Protein AF-A0A0E3LKQ9-F1 (afdb_monomer_lite)

Radius of gyration: 15.91 Å; chains: 1; bounding box: 34×31×37 Å

pLDDT: mean 71.02, std 10.63, range [41.84, 83.88]

Organism: NCBI:txid1434109

Foldseek 3Di:
DDPDCVLVVCCVPPNDVVSVVVVVVVVVVCVVVVVVQVVDPVSVVVVVVVVVVVVVQVVVQVVCCVPVVHGPCVVVPPD

Structure (mmCIF, N/CA/C/O backbone):
data_AF-A0A0E3LKQ9-F1
#
_entry.id   AF-A0A0E3LKQ9-F1
#
loop_
_atom_site.group_PDB
_atom_site.id
_atom_site.type_symbol
_atom_site.label_atom_id
_atom_site.label_alt_id
_atom_site.label_comp_id
_atom_site.label_asym_id
_atom_site.label_entity_id
_atom_site.label_seq_id
_atom_site.pdbx_PDB_ins_code
_atom_site.Cartn_x
_atom_site.Cartn_y
_atom_site.Cartn_z
_atom_site.occupancy
_at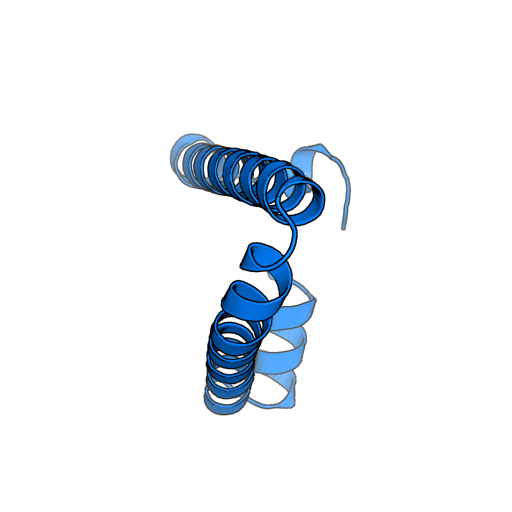om_site.B_iso_or_equiv
_atom_site.auth_seq_id
_atom_site.auth_comp_id
_atom_site.auth_asym_id
_atom_site.auth_atom_id
_atom_site.pdbx_PDB_model_num
ATOM 1 N N . MET A 1 1 ? 18.350 1.976 -15.170 1.00 44.19 1 MET A N 1
ATOM 2 C CA . MET A 1 1 ? 18.287 0.856 -14.210 1.00 44.19 1 MET A CA 1
ATOM 3 C C . MET A 1 1 ? 16.870 0.812 -13.679 1.00 44.19 1 MET A C 1
ATOM 5 O O . MET A 1 1 ? 16.347 1.863 -13.322 1.00 44.19 1 MET A O 1
ATOM 9 N N . GLU A 1 2 ? 16.216 -0.339 -13.782 1.00 43.31 2 GLU A N 1
ATOM 10 C CA . GLU A 1 2 ? 14.775 -0.468 -13.571 1.00 43.31 2 GLU A CA 1
ATOM 11 C C . GLU A 1 2 ? 14.394 -0.219 -12.110 1.00 43.31 2 GLU A C 1
ATOM 13 O O . GLU A 1 2 ? 14.960 -0.782 -11.183 1.00 43.31 2 GLU A O 1
ATOM 18 N N . TYR A 1 3 ? 13.439 0.684 -11.927 1.00 52.44 3 TYR A N 1
ATOM 19 C CA . TYR A 1 3 ? 13.156 1.409 -10.689 1.00 52.44 3 TYR A CA 1
ATOM 20 C C . TYR A 1 3 ? 12.380 0.602 -9.632 1.00 52.44 3 TYR A C 1
ATOM 22 O O . TYR A 1 3 ? 11.953 1.139 -8.613 1.00 52.44 3 TYR A O 1
ATOM 30 N N . ASN A 1 4 ? 12.104 -0.673 -9.904 1.00 61.47 4 ASN A N 1
ATOM 31 C CA . ASN A 1 4 ? 11.256 -1.506 -9.062 1.00 61.47 4 ASN A CA 1
ATOM 32 C C . ASN A 1 4 ? 11.556 -2.987 -9.337 1.00 61.47 4 ASN A C 1
ATOM 34 O O . ASN A 1 4 ? 10.935 -3.563 -10.232 1.00 61.47 4 ASN A O 1
ATOM 38 N N . PRO A 1 5 ? 12.489 -3.618 -8.602 1.00 66.50 5 PRO A N 1
ATOM 39 C CA . PRO A 1 5 ? 13.030 -4.927 -8.968 1.00 66.50 5 PRO A CA 1
ATOM 40 C C . PRO A 1 5 ? 11.964 -6.025 -8.983 1.00 66.50 5 PRO A C 1
ATOM 42 O O . PRO A 1 5 ? 12.012 -6.907 -9.826 1.00 66.50 5 PRO A O 1
ATOM 45 N N . VAL A 1 6 ? 10.945 -5.950 -8.121 1.00 68.75 6 VAL A N 1
ATOM 46 C CA . VAL A 1 6 ? 9.877 -6.962 -8.069 1.00 68.75 6 VAL A CA 1
ATOM 47 C C . VAL A 1 6 ? 8.891 -6.828 -9.245 1.00 68.75 6 VAL A C 1
ATOM 49 O O . VAL A 1 6 ? 8.707 -7.804 -9.971 1.00 68.75 6 VAL A O 1
ATOM 52 N N . PRO A 1 7 ? 8.278 -5.655 -9.512 1.00 71.94 7 PRO A N 1
ATOM 53 C CA . PRO A 1 7 ? 7.506 -5.435 -10.734 1.00 71.94 7 PRO A CA 1
ATOM 54 C C . PRO A 1 7 ? 8.300 -5.673 -12.019 1.00 71.94 7 PRO A C 1
ATOM 56 O O . PRO A 1 7 ? 7.755 -6.263 -12.945 1.00 71.94 7 PRO A O 1
ATOM 59 N N . ALA A 1 8 ? 9.561 -5.236 -12.070 1.00 70.00 8 ALA A N 1
ATOM 60 C CA . ALA A 1 8 ? 10.433 -5.406 -13.228 1.00 70.00 8 ALA A CA 1
ATOM 61 C C . ALA A 1 8 ? 10.734 -6.885 -13.469 1.00 70.00 8 ALA A C 1
ATOM 63 O O . ALA A 1 8 ? 10.508 -7.368 -14.567 1.00 70.00 8 ALA A O 1
ATOM 64 N N . MET A 1 9 ? 11.090 -7.642 -12.428 1.00 74.81 9 MET A N 1
ATOM 65 C CA . MET A 1 9 ? 11.302 -9.087 -12.528 1.00 74.81 9 MET A CA 1
ATOM 66 C C . MET A 1 9 ? 10.034 -9.819 -12.986 1.00 74.81 9 MET A C 1
ATOM 68 O O . MET A 1 9 ? 10.114 -10.726 -13.810 1.00 74.81 9 MET A O 1
ATOM 72 N N . ILE A 1 10 ? 8.853 -9.441 -12.486 1.00 71.44 10 ILE A N 1
ATOM 73 C CA . ILE A 1 10 ? 7.586 -10.052 -12.923 1.00 71.44 10 ILE A CA 1
ATOM 74 C C . ILE A 1 10 ? 7.273 -9.672 -14.376 1.00 71.44 10 ILE A C 1
ATOM 76 O O . ILE A 1 10 ? 6.826 -10.518 -15.147 1.00 71.44 10 ILE A O 1
ATOM 80 N N . LEU A 1 11 ? 7.521 -8.423 -14.766 1.00 75.69 11 LEU A N 1
ATOM 81 C CA . LEU A 1 11 ? 7.325 -7.948 -16.133 1.00 75.69 11 LEU A CA 1
ATOM 82 C C . LEU A 1 11 ? 8.278 -8.642 -17.115 1.00 75.69 11 LEU A C 1
ATOM 84 O O . LEU A 1 11 ? 7.840 -9.068 -18.179 1.00 75.69 11 LEU A O 1
ATOM 88 N N . GLU A 1 12 ? 9.543 -8.789 -16.739 1.00 76.50 12 GLU A N 1
ATOM 89 C CA . GLU A 1 12 ? 10.603 -9.406 -17.534 1.00 76.50 12 GLU A CA 1
ATOM 90 C C . GLU A 1 12 ? 10.380 -10.916 -17.701 1.00 76.50 12 GLU A C 1
ATOM 92 O O . GLU A 1 12 ? 10.511 -11.437 -18.805 1.00 76.50 12 GLU A O 1
ATOM 97 N N . ASN A 1 13 ? 9.973 -11.618 -16.636 1.00 78.81 13 ASN A N 1
ATOM 98 C CA . ASN A 1 13 ? 9.821 -13.079 -16.664 1.00 78.81 13 ASN A CA 1
ATOM 99 C C . ASN A 1 13 ? 8.420 -13.562 -17.079 1.00 78.81 13 ASN A C 1
ATOM 101 O O . ASN A 1 13 ? 8.287 -14.660 -17.612 1.00 78.81 13 ASN A O 1
ATOM 105 N N . TYR A 1 14 ? 7.367 -12.776 -16.827 1.00 76.88 14 TYR A N 1
ATOM 106 C CA . TYR A 1 14 ? 5.971 -13.205 -17.009 1.00 76.88 14 TYR A CA 1
ATOM 107 C C . TYR A 1 14 ? 5.133 -12.238 -17.863 1.00 76.88 14 TYR A C 1
ATOM 109 O O . TYR A 1 14 ? 3.996 -12.550 -18.231 1.00 76.88 14 TYR A O 1
ATOM 117 N N . GLY A 1 15 ? 5.664 -11.068 -18.218 1.00 76.94 15 GLY A N 1
ATOM 118 C CA . GLY A 1 15 ? 4.972 -10.085 -19.047 1.00 76.94 15 GLY A CA 1
ATOM 119 C C . GLY A 1 15 ? 3.907 -9.263 -18.310 1.00 76.94 15 GLY A C 1
ATOM 120 O O . GLY A 1 15 ? 3.550 -9.489 -17.151 1.00 76.94 15 GLY A O 1
ATOM 121 N N . ILE A 1 16 ? 3.367 -8.269 -19.020 1.00 78.38 16 ILE A N 1
ATOM 122 C CA . ILE A 1 16 ? 2.496 -7.233 -18.441 1.00 78.38 16 ILE A CA 1
ATOM 123 C C . ILE A 1 16 ? 1.169 -7.780 -17.891 1.00 78.38 16 ILE A C 1
ATOM 125 O O . ILE A 1 16 ? 0.668 -7.289 -16.880 1.00 78.38 16 ILE A O 1
ATOM 129 N N . TYR A 1 17 ? 0.603 -8.822 -18.507 1.00 72.19 17 TYR A N 1
ATOM 130 C CA . TYR A 1 17 ? -0.687 -9.384 -18.094 1.00 72.19 17 TYR A CA 1
ATOM 131 C C . TYR A 1 17 ? -0.628 -10.043 -16.711 1.00 72.19 17 TYR A C 1
ATOM 133 O O . TYR A 1 17 ? -1.549 -9.876 -15.913 1.00 72.19 17 TYR A O 1
ATOM 141 N N . HIS A 1 18 ? 0.475 -10.720 -16.385 1.00 72.19 18 HIS A N 1
ATOM 142 C CA . HIS A 1 18 ? 0.676 -11.327 -15.067 1.00 72.19 18 HIS A CA 1
ATOM 143 C C . HIS A 1 18 ? 0.885 -10.265 -13.988 1.00 72.19 18 HIS A C 1
ATOM 145 O O . HIS A 1 18 ? 0.317 -10.364 -12.900 1.00 72.19 18 HIS A O 1
ATOM 151 N N . LEU A 1 19 ? 1.613 -9.194 -14.310 1.00 72.69 19 LEU A N 1
ATOM 152 C CA . LEU A 1 19 ? 1.754 -8.040 -13.425 1.00 72.69 19 LEU A CA 1
ATOM 153 C C . LEU A 1 19 ? 0.390 -7.405 -13.093 1.00 72.69 19 LEU A C 1
ATOM 155 O O . LEU A 1 19 ? 0.108 -7.081 -11.936 1.00 72.69 19 LEU A O 1
ATOM 159 N N . LEU A 1 20 ? -0.467 -7.236 -14.104 1.00 74.62 20 LEU A N 1
ATOM 160 C CA . LEU A 1 20 ? -1.822 -6.712 -13.926 1.00 74.62 20 LEU A CA 1
ATOM 161 C C . LEU A 1 20 ? -2.684 -7.656 -13.081 1.00 74.62 20 LEU A C 1
ATOM 163 O O . LEU A 1 20 ? -3.394 -7.190 -12.191 1.00 74.62 20 LEU A O 1
ATOM 167 N N . LEU A 1 21 ? -2.574 -8.969 -13.288 1.00 77.31 21 LEU A N 1
ATOM 168 C CA . LEU A 1 21 ? -3.298 -9.973 -12.507 1.00 77.31 21 LEU A CA 1
ATOM 169 C C . LEU A 1 21 ? -2.911 -9.928 -11.023 1.00 77.31 21 LEU A C 1
ATOM 171 O O . LEU A 1 21 ? -3.792 -9.920 -10.165 1.00 77.31 21 LEU A O 1
ATOM 175 N N . VAL A 1 22 ? -1.618 -9.805 -10.706 1.00 75.94 22 VAL A N 1
ATOM 176 C CA . VAL A 1 22 ? -1.137 -9.642 -9.321 1.00 75.94 22 VAL A CA 1
ATOM 177 C C . VAL A 1 22 ? -1.699 -8.367 -8.688 1.00 75.94 22 VAL A C 1
ATOM 179 O O . VAL A 1 22 ? -2.162 -8.395 -7.546 1.00 75.94 22 VAL A O 1
ATOM 182 N N . LYS A 1 23 ? -1.729 -7.253 -9.433 1.00 79.94 23 LYS A N 1
ATOM 183 C CA . LYS A 1 23 ? -2.330 -5.995 -8.957 1.00 79.94 23 LYS A CA 1
ATOM 184 C C . LYS A 1 23 ? -3.826 -6.148 -8.671 1.00 79.94 23 LYS A C 1
ATOM 186 O O . LYS A 1 23 ? -4.288 -5.692 -7.628 1.00 79.94 23 LYS A O 1
ATOM 191 N N . VAL A 1 24 ? -4.574 -6.805 -9.556 1.00 83.62 24 VAL A N 1
ATOM 192 C CA . VAL A 1 24 ? -6.013 -7.057 -9.367 1.00 83.62 24 VAL A CA 1
ATOM 193 C C . VAL A 1 24 ? -6.254 -7.981 -8.171 1.00 83.62 24 VAL A C 1
ATOM 195 O O . VAL A 1 24 ? -7.086 -7.669 -7.321 1.00 83.62 24 VAL A O 1
ATOM 198 N N . GLY A 1 25 ? -5.488 -9.067 -8.048 1.00 83.88 25 GLY A N 1
ATOM 199 C CA . GLY A 1 25 ? -5.563 -9.981 -6.907 1.00 83.88 25 GLY A CA 1
ATOM 200 C C . GLY A 1 25 ? -5.292 -9.278 -5.575 1.00 83.88 25 GLY A C 1
ATOM 201 O O . GLY A 1 25 ? -6.016 -9.489 -4.603 1.00 83.88 25 GLY A O 1
ATOM 202 N N . PHE A 1 26 ? -4.315 -8.371 -5.542 1.00 81.62 26 PHE A N 1
ATOM 203 C CA . PHE A 1 26 ? -4.026 -7.558 -4.362 1.00 81.62 26 PHE A CA 1
ATOM 204 C C . PHE A 1 26 ? -5.194 -6.634 -3.984 1.00 81.62 26 PHE A C 1
ATOM 206 O O . PHE A 1 26 ? -5.560 -6.556 -2.811 1.00 81.62 26 PHE A O 1
ATOM 213 N N . ILE A 1 27 ? -5.834 -5.982 -4.962 1.00 81.69 27 ILE A N 1
ATOM 214 C CA . ILE A 1 27 ? -7.023 -5.143 -4.723 1.00 81.69 27 ILE A CA 1
ATOM 215 C C . ILE A 1 27 ? -8.175 -5.980 -4.149 1.00 81.69 27 ILE A C 1
ATOM 217 O O . ILE A 1 27 ? -8.814 -5.561 -3.184 1.00 81.69 27 ILE A O 1
ATOM 221 N N . LEU A 1 28 ? -8.420 -7.175 -4.694 1.00 81.81 28 LEU A N 1
ATOM 222 C CA . LEU A 1 28 ? -9.456 -8.084 -4.190 1.00 81.81 28 LEU A CA 1
ATOM 223 C C . LEU A 1 28 ? -9.167 -8.543 -2.756 1.00 81.81 28 LEU A C 1
ATOM 225 O O . LEU A 1 28 ? -10.072 -8.564 -1.919 1.00 81.81 28 LEU A O 1
ATOM 229 N N . LEU A 1 29 ? -7.905 -8.847 -2.446 1.00 79.62 29 LEU A N 1
ATOM 230 C CA . LEU A 1 29 ? -7.475 -9.219 -1.100 1.00 79.62 29 LEU A CA 1
ATOM 231 C C . LEU A 1 29 ? -7.698 -8.076 -0.105 1.00 79.62 29 LEU A C 1
ATOM 233 O O . LEU A 1 29 ? -8.204 -8.311 0.991 1.00 79.62 29 LEU A O 1
ATOM 237 N N . 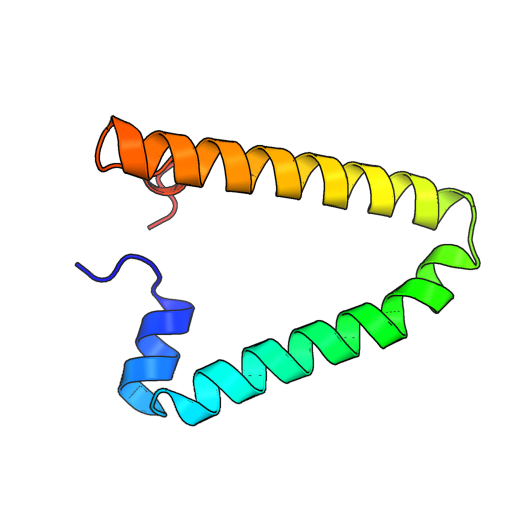LEU A 1 30 ? -7.395 -6.834 -0.494 1.00 78.31 30 LEU A N 1
ATOM 238 C CA . LEU A 1 30 ? -7.694 -5.655 0.321 1.00 78.31 30 LEU A CA 1
ATOM 239 C C . LEU A 1 30 ? -9.199 -5.487 0.550 1.00 78.31 30 LEU A C 1
ATOM 241 O O . LEU A 1 30 ? -9.613 -5.212 1.676 1.00 78.31 30 LEU A O 1
ATOM 245 N N . PHE A 1 31 ? -10.020 -5.694 -0.481 1.00 78.44 31 PHE A N 1
ATOM 246 C CA . PHE A 1 31 ? -11.479 -5.651 -0.363 1.00 78.44 31 PHE A CA 1
ATOM 247 C C . PHE A 1 31 ? -12.021 -6.711 0.599 1.00 78.44 31 PHE A C 1
ATOM 249 O O . PHE A 1 31 ? -12.931 -6.416 1.371 1.00 78.44 31 PHE A O 1
ATOM 256 N N . TYR A 1 32 ? -11.446 -7.914 0.590 1.00 79.12 32 TYR A N 1
ATOM 257 C CA . TYR A 1 32 ? -11.815 -8.992 1.507 1.00 79.12 32 TYR A CA 1
ATOM 258 C C . TYR A 1 32 ? -11.327 -8.745 2.944 1.00 79.12 32 TYR A C 1
ATOM 260 O O . TYR A 1 32 ? -12.055 -8.974 3.910 1.00 79.12 32 TYR A O 1
ATOM 268 N N . ALA A 1 33 ? -10.105 -8.237 3.107 1.00 76.81 33 ALA A N 1
ATOM 269 C CA . ALA A 1 33 ? -9.518 -7.964 4.416 1.00 76.81 33 ALA A CA 1
ATOM 270 C C . ALA A 1 33 ? -10.141 -6.733 5.100 1.00 76.81 33 ALA A C 1
ATOM 272 O O . ALA A 1 33 ? -10.267 -6.701 6.324 1.00 76.81 33 ALA A O 1
ATOM 273 N N . ALA A 1 34 ? -10.571 -5.727 4.334 1.00 75.06 34 ALA A N 1
ATOM 274 C CA . ALA A 1 34 ? -11.155 -4.491 4.852 1.00 75.06 34 ALA A CA 1
ATOM 275 C C . ALA A 1 34 ? -12.328 -4.695 5.839 1.00 75.06 34 ALA A C 1
ATOM 277 O O . ALA A 1 34 ? -12.279 -4.102 6.920 1.00 75.06 34 ALA A O 1
ATOM 278 N N . PRO A 1 35 ? -13.371 -5.500 5.551 1.00 75.56 35 PRO A N 1
ATOM 279 C CA . PRO A 1 35 ? -14.455 -5.749 6.502 1.00 75.56 35 PRO A CA 1
ATOM 280 C C . PRO A 1 35 ? -13.984 -6.507 7.753 1.00 75.56 35 PRO A C 1
ATOM 282 O O . PRO A 1 35 ? -14.426 -6.181 8.854 1.00 75.56 35 PRO A O 1
ATOM 285 N N . LEU A 1 36 ? -13.043 -7.450 7.616 1.00 74.44 36 LEU A N 1
ATOM 286 C CA . LEU A 1 36 ? -12.474 -8.199 8.747 1.00 74.44 36 LEU A CA 1
ATOM 287 C C . LEU A 1 36 ? -11.683 -7.292 9.698 1.00 74.44 36 LEU A C 1
ATOM 289 O O . LEU A 1 36 ? -11.760 -7.433 10.918 1.00 74.44 36 LEU A O 1
ATOM 293 N N . ILE A 1 37 ? -10.951 -6.325 9.148 1.00 73.44 37 ILE A N 1
ATOM 294 C CA . ILE A 1 37 ? -10.207 -5.334 9.929 1.00 73.44 37 ILE A CA 1
ATOM 295 C C . ILE A 1 37 ? -11.173 -4.334 10.584 1.00 73.44 37 ILE A C 1
ATOM 297 O O . ILE A 1 37 ? -10.998 -3.988 11.754 1.00 73.44 37 ILE A O 1
ATOM 301 N N . LYS A 1 38 ? -12.224 -3.912 9.867 1.00 70.12 38 LYS A N 1
ATOM 302 C CA . LYS A 1 38 ? -13.268 -3.004 10.379 1.00 70.12 38 LYS A CA 1
ATOM 303 C C . LYS A 1 38 ? -14.078 -3.586 11.540 1.00 70.12 38 LYS A C 1
ATOM 305 O O . LYS A 1 38 ? -14.597 -2.815 12.342 1.00 70.12 38 LYS A O 1
ATOM 310 N N . ALA A 1 39 ? -14.158 -4.911 11.666 1.00 77.75 39 ALA A N 1
ATOM 311 C CA . ALA A 1 39 ? -14.867 -5.572 12.762 1.00 77.75 39 ALA A CA 1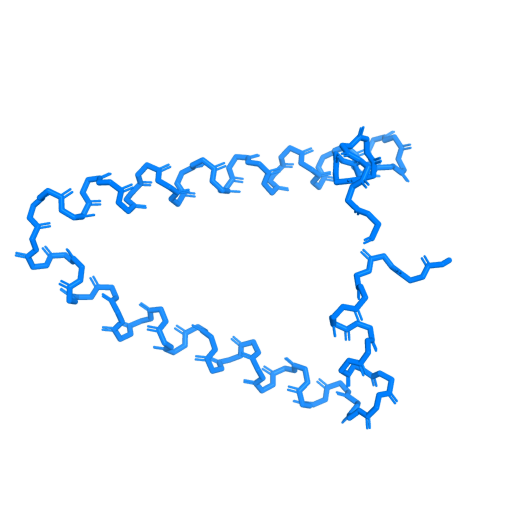
ATOM 312 C C . ALA A 1 39 ? -14.243 -5.302 14.148 1.00 77.75 39 ALA A C 1
ATOM 314 O O . ALA A 1 39 ? -14.922 -5.417 15.166 1.00 77.75 39 ALA A O 1
ATOM 315 N N . SER A 1 40 ? -12.965 -4.910 14.214 1.00 76.31 40 SER A N 1
ATOM 316 C CA . SER A 1 40 ? -12.288 -4.573 15.469 1.00 76.31 40 SER A CA 1
ATOM 317 C C . SER A 1 40 ? -11.904 -3.095 15.499 1.00 76.31 40 SER A C 1
ATOM 319 O O . SER A 1 40 ? -11.036 -2.652 14.750 1.00 76.31 40 SER A O 1
ATOM 321 N N . ARG A 1 41 ? -12.515 -2.330 16.416 1.00 74.44 41 ARG A N 1
ATOM 322 C CA . ARG A 1 41 ? -12.307 -0.875 16.561 1.00 74.44 41 ARG A CA 1
ATOM 323 C C . ARG A 1 41 ? -10.828 -0.497 16.724 1.00 74.44 41 ARG A C 1
ATOM 325 O O . ARG A 1 41 ? -10.386 0.482 16.138 1.00 74.44 41 ARG A O 1
ATOM 332 N N . GLY A 1 42 ? -10.062 -1.294 17.475 1.00 76.81 42 GLY A N 1
ATOM 333 C CA . GLY A 1 42 ? -8.623 -1.083 17.671 1.00 76.81 42 GLY A CA 1
ATOM 334 C C . GLY A 1 42 ? -7.792 -1.383 16.419 1.00 76.81 42 GLY A C 1
ATOM 335 O O . GLY A 1 42 ? -6.945 -0.576 16.038 1.00 76.81 42 GLY A O 1
ATOM 336 N N . LYS A 1 43 ? -8.068 -2.504 15.734 1.00 76.88 43 LYS A N 1
ATOM 337 C CA . LYS A 1 43 ? -7.360 -2.878 14.496 1.00 76.88 43 LYS A CA 1
ATOM 338 C C . LYS A 1 43 ? -7.661 -1.899 13.362 1.00 76.88 43 LYS A C 1
ATOM 340 O O . LYS A 1 43 ? -6.748 -1.514 12.645 1.00 76.88 43 LYS A O 1
ATOM 345 N N . TRP A 1 44 ? -8.904 -1.432 13.249 1.00 80.25 44 TRP A N 1
ATOM 346 C CA . TRP A 1 44 ? -9.299 -0.436 12.255 1.00 80.25 44 TRP A CA 1
ATOM 347 C C . TRP A 1 44 ? -8.573 0.899 12.427 1.00 80.25 44 TRP A C 1
ATOM 349 O O . TRP A 1 44 ? -8.061 1.426 11.443 1.00 80.25 44 TRP A O 1
ATOM 359 N N . THR A 1 45 ? -8.475 1.431 13.650 1.00 81.56 45 THR A N 1
ATOM 360 C CA . THR A 1 45 ? -7.751 2.690 13.904 1.00 81.56 45 THR A CA 1
ATOM 361 C C . THR A 1 45 ? -6.271 2.576 13.540 1.00 81.56 45 THR A C 1
ATOM 363 O O . THR A 1 45 ? -5.744 3.457 12.863 1.00 81.56 45 THR A O 1
ATOM 366 N N . LEU A 1 46 ? -5.615 1.469 13.911 1.00 81.56 46 LEU A N 1
ATOM 367 C CA . LEU A 1 46 ? -4.215 1.222 13.552 1.00 81.56 46 LEU A CA 1
ATOM 368 C C . LEU A 1 46 ? -4.036 1.097 12.032 1.00 81.56 46 LEU A C 1
ATOM 370 O O . LEU A 1 46 ? -3.185 1.767 11.451 1.00 81.56 46 LEU A O 1
ATOM 374 N N . THR A 1 47 ? -4.860 0.280 11.371 1.00 80.38 47 THR A N 1
ATOM 375 C CA . THR A 1 47 ? -4.811 0.118 9.912 1.00 80.38 47 THR A CA 1
ATOM 376 C C . THR A 1 47 ? -5.092 1.433 9.190 1.00 80.38 47 THR A C 1
ATOM 378 O O . THR A 1 47 ? -4.442 1.718 8.188 1.00 80.38 47 THR A O 1
ATOM 381 N N . LYS A 1 48 ? -6.003 2.267 9.702 1.00 78.31 48 LYS A N 1
ATOM 382 C CA . LYS A 1 48 ? -6.299 3.583 9.131 1.00 78.31 48 LYS A CA 1
ATOM 383 C C . LYS A 1 48 ? -5.070 4.494 9.152 1.00 78.31 48 LYS A C 1
ATOM 385 O O . LYS A 1 48 ? -4.729 5.041 8.109 1.00 78.31 48 LYS A O 1
ATOM 390 N N . HIS A 1 49 ? -4.364 4.586 10.279 1.00 79.69 49 HIS A N 1
ATOM 391 C CA . HIS A 1 49 ? -3.126 5.369 10.361 1.00 79.69 49 HIS A CA 1
ATOM 392 C C . HIS A 1 49 ? -2.010 4.823 9.470 1.00 79.69 49 HIS A C 1
ATOM 394 O O . HIS A 1 49 ? -1.280 5.605 8.865 1.00 79.69 49 HIS A O 1
ATOM 400 N N . ILE A 1 50 ? -1.892 3.499 9.336 1.00 80.69 50 ILE A N 1
ATOM 401 C CA . ILE A 1 50 ? -0.930 2.895 8.405 1.00 80.69 50 ILE A CA 1
ATOM 402 C C . ILE A 1 50 ? -1.271 3.289 6.962 1.00 80.69 50 ILE A C 1
ATOM 404 O O . ILE A 1 50 ? -0.386 3.717 6.230 1.00 80.69 50 ILE A O 1
ATOM 408 N N . ILE A 1 51 ? -2.542 3.201 6.553 1.00 80.31 51 ILE A N 1
ATOM 409 C CA . ILE A 1 51 ? -2.977 3.595 5.203 1.00 80.31 51 ILE A CA 1
ATOM 410 C C . ILE A 1 51 ? -2.724 5.087 4.958 1.00 80.31 51 ILE A C 1
ATOM 412 O O . ILE A 1 51 ? -2.202 5.447 3.905 1.00 80.31 51 ILE A O 1
ATOM 416 N N . GLU A 1 52 ? -3.060 5.950 5.919 1.00 75.94 52 GLU A N 1
ATOM 417 C CA . GLU A 1 52 ? -2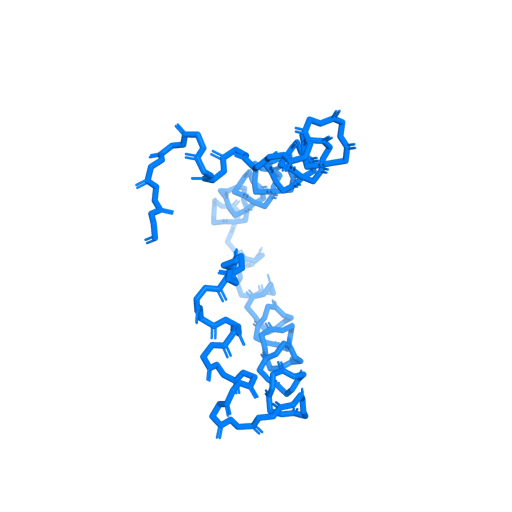.807 7.396 5.842 1.00 75.94 52 GLU A CA 1
ATOM 418 C C . GLU A 1 52 ? -1.304 7.686 5.697 1.00 75.94 52 GLU A C 1
ATOM 420 O O . GLU A 1 52 ? -0.903 8.427 4.800 1.00 75.94 52 GLU A O 1
ATOM 425 N N . SER A 1 53 ? -0.461 7.043 6.509 1.00 77.38 53 SER A N 1
ATOM 426 C CA . SER A 1 53 ? 0.997 7.195 6.454 1.00 77.38 53 SER A CA 1
ATOM 427 C C . SER A 1 53 ? 1.585 6.704 5.127 1.00 77.38 53 SER A C 1
ATOM 429 O O . SER A 1 53 ? 2.366 7.421 4.499 1.00 77.38 53 SER A O 1
ATOM 431 N N . VAL A 1 54 ? 1.162 5.529 4.648 1.00 76.06 54 VAL A N 1
ATOM 432 C CA . VAL A 1 54 ? 1.593 4.980 3.352 1.00 76.06 54 VAL A CA 1
ATOM 433 C C . VAL A 1 54 ? 1.136 5.879 2.202 1.00 76.06 54 VAL A C 1
ATOM 435 O O . VAL A 1 54 ? 1.910 6.132 1.281 1.00 76.06 54 VAL A O 1
ATOM 438 N N . GLY A 1 55 ? -0.086 6.412 2.257 1.00 72.44 55 GLY A N 1
ATOM 439 C CA . GLY A 1 55 ? -0.600 7.346 1.254 1.00 72.44 55 GLY A CA 1
ATOM 440 C C . GLY A 1 55 ? 0.222 8.634 1.177 1.00 72.44 55 GLY A C 1
ATOM 441 O O . GLY A 1 55 ? 0.597 9.060 0.080 1.00 72.44 55 GLY A O 1
ATOM 442 N N . ILE A 1 56 ? 0.562 9.220 2.329 1.00 78.81 56 ILE A N 1
ATOM 443 C CA . ILE A 1 56 ? 1.433 10.403 2.410 1.00 78.81 56 ILE A CA 1
ATOM 444 C C . ILE A 1 56 ? 2.827 10.076 1.863 1.00 78.81 56 ILE A C 1
ATOM 446 O O . ILE A 1 56 ? 3.347 10.828 1.041 1.00 78.81 56 ILE A O 1
ATOM 450 N N . PHE A 1 57 ? 3.403 8.937 2.254 1.00 74.94 57 PHE A N 1
ATOM 451 C CA . PHE A 1 57 ? 4.718 8.495 1.789 1.00 74.94 57 PHE A CA 1
ATOM 452 C C . PHE A 1 57 ? 4.768 8.317 0.266 1.00 74.94 57 PHE A C 1
ATOM 454 O O . PHE A 1 57 ? 5.669 8.838 -0.387 1.00 74.94 57 PHE A O 1
ATOM 461 N N . VAL A 1 58 ? 3.779 7.638 -0.323 1.00 71.62 58 VAL A N 1
ATOM 462 C CA . VAL A 1 58 ? 3.703 7.429 -1.778 1.00 71.62 58 VAL A CA 1
ATOM 463 C C . VAL A 1 58 ? 3.508 8.753 -2.515 1.00 71.62 58 VAL A C 1
ATOM 465 O O . VAL A 1 58 ? 4.140 8.975 -3.547 1.00 71.62 58 VAL A O 1
ATOM 468 N N . THR A 1 59 ? 2.676 9.649 -1.983 1.00 75.44 59 THR A N 1
ATOM 469 C CA . THR A 1 59 ? 2.443 10.973 -2.580 1.00 75.44 59 THR A CA 1
ATOM 470 C C . THR A 1 59 ? 3.714 11.821 -2.550 1.00 75.44 59 THR A C 1
ATOM 472 O O . THR A 1 59 ? 4.099 12.378 -3.576 1.00 75.44 59 THR A O 1
ATOM 475 N N . ALA A 1 60 ? 4.407 11.866 -1.410 1.00 75.62 60 ALA A N 1
ATOM 476 C CA . ALA A 1 60 ? 5.676 12.574 -1.262 1.00 75.62 60 ALA A CA 1
ATOM 477 C C . ALA A 1 60 ? 6.772 11.979 -2.157 1.00 75.62 60 ALA A C 1
ATOM 479 O O . ALA A 1 60 ? 7.504 12.719 -2.810 1.00 75.62 60 ALA A O 1
ATOM 480 N N . ASN A 1 61 ? 6.849 10.648 -2.243 1.00 68.81 61 ASN A N 1
ATOM 481 C CA . ASN A 1 61 ? 7.790 9.965 -3.121 1.00 68.81 61 ASN A CA 1
ATOM 482 C C . ASN A 1 61 ? 7.533 10.321 -4.590 1.00 68.81 61 ASN A C 1
ATOM 484 O O . ASN A 1 61 ? 8.447 10.763 -5.273 1.00 68.81 61 ASN A O 1
ATOM 488 N N . ASN A 1 62 ? 6.290 10.212 -5.065 1.00 71.56 62 ASN A N 1
ATOM 489 C CA . ASN A 1 62 ? 5.945 10.572 -6.442 1.00 71.56 62 ASN A CA 1
ATOM 490 C C . ASN A 1 62 ? 6.195 12.060 -6.738 1.00 71.56 62 ASN A C 1
ATOM 492 O O . ASN A 1 62 ? 6.665 12.390 -7.824 1.00 71.56 62 ASN A O 1
ATOM 496 N N . LEU A 1 63 ? 5.942 12.954 -5.777 1.00 75.06 63 LEU A N 1
ATOM 497 C CA . LEU A 1 63 ? 6.250 14.378 -5.917 1.00 75.06 63 LEU A CA 1
ATOM 498 C C . LEU A 1 63 ? 7.761 14.621 -6.055 1.00 75.06 63 LEU A C 1
ATOM 500 O O . LEU A 1 63 ? 8.180 15.394 -6.914 1.00 75.06 63 LEU A O 1
ATOM 504 N N . MET A 1 64 ? 8.581 13.927 -5.260 1.00 69.25 64 MET A N 1
ATOM 505 C CA . MET A 1 64 ? 10.041 14.008 -5.344 1.00 69.25 64 MET A CA 1
ATOM 506 C C . MET A 1 64 ? 10.563 13.506 -6.696 1.00 69.25 64 MET A C 1
ATOM 508 O O . MET A 1 64 ? 11.444 14.132 -7.280 1.00 69.25 64 MET A O 1
ATOM 512 N N . VAL A 1 65 ? 9.972 12.438 -7.236 1.00 65.62 65 VAL A N 1
ATOM 513 C CA . VAL A 1 65 ? 10.324 11.909 -8.562 1.00 65.62 65 VAL A CA 1
ATOM 514 C C . VAL A 1 65 ? 10.026 12.912 -9.664 1.00 65.62 65 VAL A C 1
ATOM 516 O O . VAL A 1 65 ? 10.862 13.120 -10.538 1.00 65.62 65 VAL A O 1
ATOM 519 N N . VAL A 1 66 ? 8.862 13.559 -9.614 1.00 67.88 66 VAL A N 1
ATOM 520 C CA . VAL A 1 66 ? 8.473 14.566 -10.611 1.00 67.88 66 VAL A CA 1
ATOM 521 C C . VAL A 1 66 ? 9.365 15.807 -10.529 1.00 67.88 66 VAL A C 1
ATOM 523 O O . VAL A 1 66 ? 9.721 16.366 -11.562 1.00 67.88 66 VAL A O 1
ATOM 526 N N . TRP A 1 67 ? 9.738 16.236 -9.322 1.00 69.06 67 TRP A N 1
ATOM 527 C CA . TRP A 1 67 ? 10.458 17.497 -9.123 1.00 69.06 67 TRP A CA 1
ATOM 528 C C . TRP A 1 67 ? 11.982 17.369 -9.241 1.00 69.06 67 TRP A C 1
ATOM 530 O O . TRP A 1 67 ? 12.642 18.259 -9.771 1.00 69.06 67 TRP A O 1
ATOM 540 N N . TYR A 1 68 ? 12.549 16.271 -8.743 1.00 64.62 68 TYR A N 1
ATOM 541 C CA . TYR A 1 68 ? 13.998 16.063 -8.632 1.00 64.62 68 TYR A CA 1
ATOM 542 C C . TYR A 1 68 ? 14.514 14.909 -9.497 1.00 64.62 68 TYR A C 1
ATOM 544 O O . TYR A 1 68 ? 15.717 14.658 -9.518 1.00 64.62 68 TYR A O 1
ATOM 552 N N . GLY A 1 69 ? 13.632 14.177 -10.185 1.00 58.16 69 GLY A N 1
ATOM 553 C CA . GLY A 1 69 ? 14.010 12.991 -10.957 1.00 58.16 69 GLY A CA 1
ATOM 554 C C . GLY A 1 69 ? 14.482 11.810 -10.098 1.00 58.16 69 GLY A C 1
ATOM 555 O O . GLY A 1 69 ? 15.022 10.853 -10.646 1.00 58.16 69 GLY A O 1
ATOM 556 N N . ASN A 1 70 ? 14.302 11.860 -8.768 1.00 54.94 70 ASN A N 1
ATOM 557 C CA . ASN A 1 70 ? 14.811 10.862 -7.823 1.00 54.94 70 ASN A CA 1
ATOM 558 C C . ASN A 1 70 ? 13.753 10.457 -6.767 1.00 54.94 70 ASN A C 1
ATOM 560 O O . ASN A 1 70 ? 12.922 11.287 -6.405 1.00 54.94 70 ASN A O 1
ATOM 564 N N . SER A 1 71 ? 13.746 9.204 -6.275 1.00 55.47 71 SER A N 1
ATOM 565 C CA . SER A 1 71 ? 12.815 8.765 -5.203 1.00 55.47 71 SER A CA 1
ATOM 566 C C . SER A 1 71 ? 13.376 8.945 -3.802 1.00 55.47 71 SER A C 1
ATOM 568 O O . SER A 1 71 ? 14.568 8.773 -3.556 1.00 55.47 71 SER A O 1
ATOM 570 N N . LEU A 1 72 ? 12.462 9.100 -2.841 1.00 54.72 72 LEU A N 1
ATOM 571 C CA . LEU A 1 72 ? 12.727 8.889 -1.417 1.00 54.72 72 LEU A CA 1
ATOM 572 C C . LEU A 1 72 ? 13.277 7.482 -1.150 1.00 54.72 72 LEU A C 1
ATOM 574 O O . LEU A 1 72 ? 14.180 7.324 -0.346 1.00 54.72 72 LEU A O 1
ATOM 578 N N . ILE A 1 73 ? 12.793 6.462 -1.858 1.00 54.50 73 ILE A N 1
ATOM 579 C CA . ILE A 1 73 ? 13.275 5.077 -1.724 1.00 54.50 73 ILE A CA 1
ATOM 580 C C . ILE A 1 73 ? 14.765 4.955 -2.111 1.00 54.50 73 ILE A C 1
ATOM 582 O O . ILE A 1 73 ? 15.505 4.264 -1.414 1.00 54.50 73 ILE A O 1
ATOM 586 N N . GLN A 1 74 ? 15.240 5.701 -3.121 1.00 49.91 74 GLN A N 1
ATOM 587 C CA . GLN A 1 74 ? 16.676 5.805 -3.430 1.00 49.91 74 GLN A CA 1
ATOM 588 C C . GLN A 1 74 ? 17.469 6.548 -2.347 1.00 49.91 74 GLN A C 1
ATOM 590 O O . GLN A 1 74 ? 18.603 6.174 -2.057 1.00 49.91 74 GLN A O 1
ATOM 595 N N . ALA A 1 75 ? 16.885 7.569 -1.714 1.00 52.66 75 ALA A N 1
ATOM 596 C CA . ALA A 1 75 ? 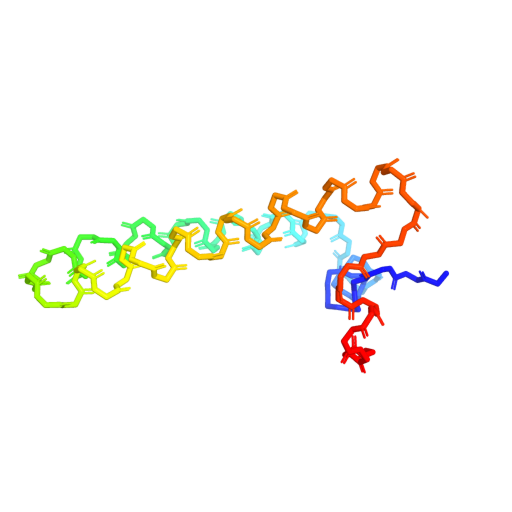17.551 8.328 -0.652 1.00 52.66 75 ALA A CA 1
ATOM 597 C C . ALA A 1 75 ? 17.757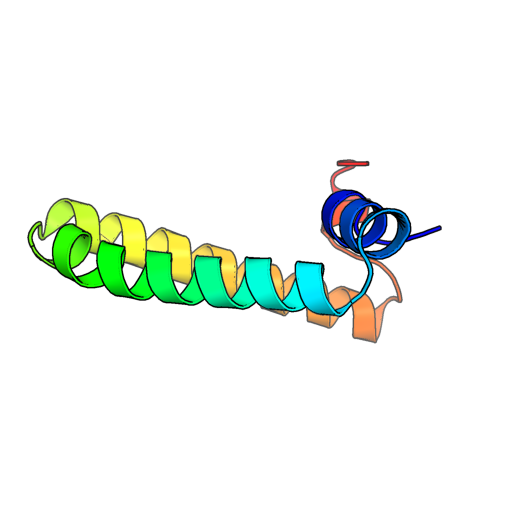 7.519 0.646 1.00 52.66 75 ALA A C 1
ATOM 599 O O . ALA A 1 75 ? 18.665 7.827 1.415 1.00 52.66 75 ALA A O 1
ATOM 600 N N . ILE A 1 76 ? 16.942 6.484 0.890 1.00 55.62 76 ILE A N 1
ATOM 601 C CA . ILE A 1 76 ? 17.010 5.639 2.098 1.00 55.62 76 ILE A CA 1
ATOM 602 C C . ILE A 1 76 ? 17.855 4.362 1.855 1.00 55.62 76 ILE A C 1
ATOM 604 O O . ILE A 1 76 ? 18.030 3.551 2.759 1.00 55.62 76 ILE A O 1
ATOM 608 N N . GLY A 1 77 ? 18.422 4.175 0.654 1.00 41.84 77 GLY A N 1
ATOM 609 C CA . GLY A 1 77 ? 19.392 3.107 0.365 1.00 41.84 77 GLY A CA 1
ATOM 610 C C . GLY A 1 77 ? 18.815 1.691 0.258 1.00 41.84 77 GLY A C 1
ATOM 611 O O . GLY A 1 77 ? 19.577 0.725 0.277 1.00 41.84 77 GLY A O 1
ATOM 612 N N . LEU A 1 78 ? 17.492 1.546 0.140 1.00 45.31 78 LEU A N 1
ATOM 613 C CA . LEU A 1 78 ? 16.871 0.255 -0.153 1.00 45.31 78 LEU A CA 1
ATOM 614 C C . LEU A 1 78 ? 16.981 0.005 -1.670 1.00 45.31 78 LEU A C 1
ATOM 616 O O . LEU A 1 78 ? 16.139 0.465 -2.442 1.00 45.31 78 LEU A O 1
ATOM 620 N N . VAL A 1 79 ? 18.088 -0.630 -2.071 1.00 45.66 79 VAL A N 1
ATOM 621 C CA . VAL A 1 79 ? 18.373 -1.101 -3.442 1.00 45.66 79 VAL A CA 1
ATOM 622 C C . VAL A 1 79 ? 17.482 -2.286 -3.798 1.00 45.66 79 VAL A C 1
ATOM 624 O O . VAL A 1 79 ? 17.369 -3.203 -2.953 1.00 45.66 79 VAL A O 1
#

Secondary structure (DSSP, 8-state):
--S-HHHHHHHHHHHHHHHHHHHHHHHHHHHHHHHHHHTSHHHHHHHHHHHHHHHHHHHHHHHHHHHHS--HHHHTT--

Sequence (79 aa):
MEYNPVPAMILENYGIYHLLLVKVGFILLLFYAAPLIKASRGKWTLTKHIIESVGIFVTANNLMVVWYGNSLIQAIGLV